Protein AF-A0A973CQ16-F1 (afdb_monomer_lite)

Sequence (126 aa):
MDLTTVIGIVAGSILIVVSMAGGGNLGAFVDIPSIMVTLGGTISAILITYPIEKIKGVMTVAKKMLNAGNLDVTPWYSVVQEIATIARRDGLLALEERIPGIEDEFLKRGLQMALDGTRWYAARSC

Foldseek 3Di:
DDPVVVCCVVVVVVVVVVVCVVVDDPVVVDDPVVCCCVVVVVVVVCVVPDDPVVVVVVVVVVVCVVVDDPDPCVVVVVVVVVLVVCCVPVNLVSSVVCLVVDPDPLVSVLSVCVSVVPPPVVSVVD

pLDDT: mean 78.25, std 9.72, range [45.03, 92.06]

Structure (mmCIF, N/CA/C/O backbone):
data_AF-A0A973CQ16-F1
#
_entry.id   AF-A0A973CQ16-F1
#
loop_
_atom_site.group_PDB
_atom_site.id
_atom_site.type_symbol
_atom_site.label_atom_id
_atom_site.label_alt_id
_atom_site.label_comp_id
_atom_site.label_asym_id
_atom_site.label_entity_id
_atom_site.label_seq_id
_atom_site.pdbx_PDB_ins_code
_atom_site.Cartn_x
_atom_site.Cartn_y
_atom_site.Cartn_z
_atom_site.occupancy
_atom_site.B_iso_or_equiv
_atom_site.auth_seq_id
_atom_site.auth_comp_id
_atom_site.auth_asym_id
_atom_site.auth_atom_id
_atom_site.pdbx_PDB_model_num
ATOM 1 N N . MET A 1 1 ? 7.141 5.277 1.405 1.00 61.47 1 MET A N 1
ATOM 2 C CA . MET A 1 1 ? 8.038 4.312 0.749 1.00 61.47 1 MET A CA 1
ATOM 3 C C . MET A 1 1 ? 8.981 3.782 1.794 1.00 61.47 1 MET A C 1
ATOM 5 O O . MET A 1 1 ? 9.793 4.544 2.312 1.00 61.47 1 MET A O 1
ATOM 9 N N . ASP A 1 2 ? 8.859 2.503 2.111 1.00 72.62 2 ASP A N 1
ATOM 10 C CA . ASP A 1 2 ? 9.809 1.852 2.999 1.00 72.62 2 ASP A CA 1
ATOM 11 C C . ASP A 1 2 ? 11.201 1.823 2.361 1.00 72.62 2 ASP A C 1
ATOM 13 O O . ASP A 1 2 ? 11.361 1.529 1.171 1.00 72.62 2 ASP A O 1
ATOM 17 N N . LEU A 1 3 ? 12.219 2.135 3.165 1.00 78.12 3 LEU A N 1
ATOM 18 C CA . LEU A 1 3 ? 13.620 2.154 2.740 1.00 78.12 3 LEU A CA 1
ATOM 19 C C . LEU A 1 3 ? 14.040 0.800 2.142 1.00 78.12 3 LEU A C 1
ATOM 21 O O . LEU A 1 3 ? 14.786 0.744 1.169 1.00 78.12 3 LEU A O 1
ATOM 25 N N . THR A 1 4 ? 13.498 -0.290 2.683 1.00 81.88 4 THR A N 1
ATOM 26 C CA . THR A 1 4 ? 13.699 -1.665 2.213 1.00 81.88 4 THR A CA 1
ATOM 27 C C . THR A 1 4 ? 13.177 -1.880 0.794 1.00 81.88 4 THR A C 1
ATOM 29 O O . THR A 1 4 ? 13.876 -2.468 -0.029 1.00 81.88 4 THR A O 1
ATOM 32 N N . THR A 1 5 ? 11.990 -1.360 0.477 1.00 82.31 5 THR A N 1
ATOM 33 C 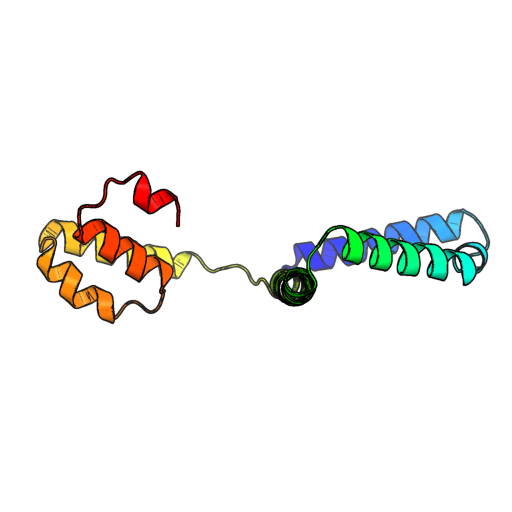CA . THR A 1 5 ? 11.381 -1.449 -0.858 1.00 82.31 5 THR A CA 1
ATOM 34 C C . THR A 1 5 ? 12.223 -0.705 -1.892 1.00 82.31 5 THR A C 1
ATOM 36 O O . THR A 1 5 ? 12.461 -1.219 -2.983 1.00 82.31 5 THR A O 1
ATOM 39 N N . VAL A 1 6 ? 12.741 0.475 -1.537 1.00 83.75 6 VAL A N 1
ATOM 40 C CA . VAL A 1 6 ? 13.627 1.256 -2.417 1.00 83.75 6 VAL A CA 1
ATOM 41 C C . VAL A 1 6 ? 14.952 0.526 -2.648 1.00 83.75 6 VAL A C 1
ATOM 43 O O . VAL A 1 6 ? 15.368 0.367 -3.795 1.00 83.75 6 VAL A O 1
ATOM 46 N N . ILE A 1 7 ? 15.588 0.025 -1.585 1.00 87.44 7 ILE A N 1
ATOM 47 C CA . ILE A 1 7 ? 16.847 -0.729 -1.685 1.00 87.44 7 ILE A CA 1
ATOM 48 C C . ILE A 1 7 ? 16.661 -1.991 -2.532 1.00 87.44 7 ILE A C 1
ATOM 50 O O . ILE A 1 7 ? 17.499 -2.274 -3.383 1.00 87.44 7 ILE A O 1
ATOM 54 N N . GLY A 1 8 ? 15.561 -2.725 -2.346 1.00 86.38 8 GLY A N 1
ATOM 55 C CA . GLY A 1 8 ? 15.267 -3.938 -3.108 1.00 86.38 8 GLY A CA 1
ATOM 56 C C . GLY A 1 8 ? 15.116 -3.676 -4.607 1.00 86.38 8 GLY A C 1
ATOM 57 O O . GLY A 1 8 ? 15.716 -4.385 -5.415 1.00 86.38 8 GLY A O 1
ATOM 58 N N . ILE A 1 9 ? 14.376 -2.627 -4.985 1.00 87.56 9 ILE A N 1
ATOM 59 C CA . ILE A 1 9 ? 14.203 -2.237 -6.394 1.00 87.56 9 ILE A CA 1
ATOM 60 C C . ILE A 1 9 ? 15.551 -1.845 -7.010 1.00 87.56 9 ILE A C 1
ATOM 62 O O . ILE A 1 9 ? 15.899 -2.320 -8.092 1.00 87.56 9 ILE A O 1
ATOM 66 N N . VAL A 1 10 ? 16.336 -1.020 -6.312 1.00 90.19 10 VAL A N 1
ATOM 67 C CA . VAL A 1 10 ? 17.639 -0.557 -6.808 1.00 90.19 10 VAL A CA 1
ATOM 68 C C . VAL A 1 10 ? 18.623 -1.722 -6.927 1.00 90.19 10 VAL A C 1
ATOM 70 O O . VAL A 1 10 ? 19.178 -1.935 -8.002 1.00 90.19 10 VAL A O 1
ATOM 73 N N . ALA A 1 11 ? 18.788 -2.537 -5.884 1.00 91.12 11 ALA A N 1
ATOM 74 C CA . ALA A 1 11 ? 19.699 -3.679 -5.899 1.00 91.12 11 ALA A CA 1
ATOM 75 C C . ALA A 1 11 ? 19.319 -4.719 -6.967 1.00 91.12 11 ALA A C 1
ATOM 77 O O . ALA A 1 11 ? 20.186 -5.185 -7.706 1.00 91.12 11 ALA A O 1
ATOM 78 N N . GLY A 1 12 ? 18.027 -5.041 -7.096 1.00 89.44 12 GLY A N 1
ATOM 79 C CA . GLY A 1 12 ? 17.536 -5.961 -8.122 1.00 89.44 12 GLY A CA 1
ATOM 80 C C . GLY A 1 12 ? 17.790 -5.444 -9.537 1.00 89.44 12 GLY A C 1
ATOM 81 O O . GLY A 1 12 ? 18.290 -6.184 -10.383 1.00 89.44 12 GLY A O 1
ATOM 82 N N . SER A 1 13 ? 17.526 -4.158 -9.785 1.00 87.69 13 SER A N 1
ATOM 83 C CA . SER A 1 13 ? 17.785 -3.547 -11.094 1.00 87.69 13 SER A CA 1
ATOM 84 C C . SER A 1 13 ? 19.274 -3.548 -11.461 1.00 87.69 13 SER A C 1
ATOM 86 O O . SER A 1 13 ? 19.622 -3.885 -12.591 1.00 87.69 13 SER A O 1
ATOM 88 N N . ILE A 1 14 ? 20.166 -3.267 -10.503 1.00 89.75 14 ILE A N 1
ATOM 89 C CA . ILE A 1 14 ? 21.618 -3.282 -10.722 1.00 89.75 14 ILE A CA 1
ATOM 90 C C . ILE A 1 14 ? 22.097 -4.695 -11.060 1.00 89.75 14 ILE A C 1
ATOM 92 O O . ILE A 1 14 ? 22.854 -4.861 -12.012 1.00 89.75 14 ILE A O 1
ATOM 96 N N . LEU A 1 15 ? 21.639 -5.719 -10.332 1.00 88.62 15 LEU A N 1
ATOM 97 C CA . LEU A 1 15 ? 22.013 -7.111 -10.607 1.00 88.62 15 LEU A CA 1
ATOM 98 C C . LEU A 1 15 ? 21.597 -7.549 -12.016 1.00 88.62 15 LEU A C 1
ATOM 100 O O . LEU A 1 15 ? 22.389 -8.174 -12.720 1.00 88.62 15 LEU A O 1
ATOM 1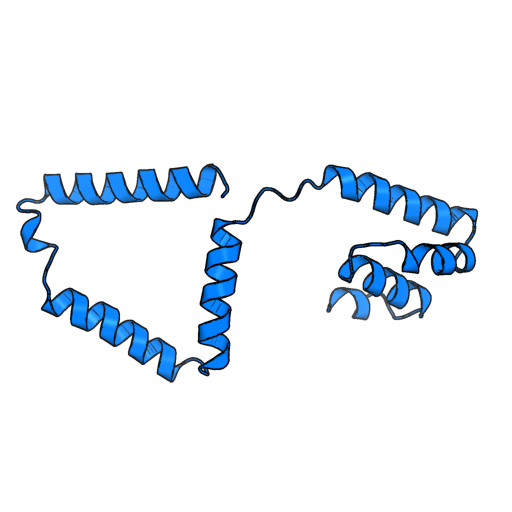04 N N . ILE A 1 16 ? 20.390 -7.171 -12.451 1.00 86.50 16 ILE A N 1
ATOM 105 C CA . ILE A 1 16 ? 19.904 -7.451 -13.808 1.00 86.50 16 ILE A CA 1
ATOM 106 C C . ILE A 1 16 ? 20.803 -6.767 -14.844 1.00 86.50 16 ILE A C 1
ATOM 108 O O . ILE A 1 16 ? 21.290 -7.427 -15.761 1.00 86.50 16 ILE A O 1
ATOM 112 N N . VAL A 1 17 ? 21.095 -5.475 -14.679 1.00 83.56 17 VAL A N 1
ATOM 113 C CA . VAL A 1 17 ? 21.931 -4.722 -15.630 1.00 83.56 17 VAL A CA 1
ATOM 114 C C . VAL A 1 17 ? 23.362 -5.267 -15.689 1.00 83.56 17 VAL A C 1
ATOM 116 O O . VAL A 1 17 ? 23.910 -5.436 -16.777 1.00 83.56 17 VAL A O 1
ATOM 119 N N . VAL A 1 18 ? 23.959 -5.606 -14.543 1.00 85.75 18 VAL A N 1
ATOM 120 C CA . VAL A 1 18 ? 25.299 -6.212 -14.472 1.00 85.75 18 VAL A CA 1
ATOM 121 C C . VAL A 1 18 ? 25.316 -7.584 -15.151 1.00 85.75 18 VAL A C 1
ATOM 123 O O . VAL A 1 18 ? 26.248 -7.885 -15.895 1.00 85.75 18 VAL A O 1
ATOM 126 N N . SER A 1 19 ? 24.270 -8.395 -14.963 1.00 82.62 19 SER A N 1
ATOM 127 C CA . SER A 1 19 ? 24.154 -9.699 -15.628 1.00 82.62 19 SER A CA 1
ATOM 128 C C . SER A 1 19 ? 24.030 -9.578 -17.152 1.00 82.62 19 SER A C 1
ATOM 130 O O . SER A 1 19 ? 24.659 -10.343 -17.880 1.00 82.62 19 SER A O 1
ATOM 132 N N . MET A 1 20 ? 23.300 -8.571 -17.647 1.00 80.06 20 MET A N 1
ATOM 133 C CA . MET A 1 20 ? 23.185 -8.283 -19.081 1.00 80.06 20 MET A CA 1
ATOM 134 C C . MET A 1 20 ? 24.515 -7.805 -19.671 1.00 80.06 20 MET A C 1
ATOM 136 O O . MET A 1 20 ? 24.900 -8.253 -20.749 1.00 80.06 20 MET A O 1
ATOM 140 N N . ALA A 1 21 ? 25.245 -6.948 -18.951 1.00 74.50 21 ALA A N 1
ATOM 141 C CA . ALA A 1 21 ? 26.549 -6.449 -19.384 1.00 74.50 21 ALA A CA 1
ATOM 142 C C . ALA A 1 21 ? 27.613 -7.559 -19.482 1.00 74.50 21 ALA A C 1
ATOM 144 O O . ALA A 1 21 ? 28.488 -7.494 -20.342 1.00 74.50 21 ALA A O 1
ATOM 145 N N . GLY A 1 22 ? 27.526 -8.596 -18.640 1.00 73.75 22 GLY A N 1
ATOM 146 C CA . GLY A 1 22 ? 28.406 -9.767 -18.717 1.00 73.75 22 GLY A CA 1
ATOM 147 C C . GLY A 1 22 ? 28.093 -10.726 -19.875 1.00 73.75 22 GLY A C 1
ATOM 148 O O . GLY A 1 22 ? 28.959 -11.507 -20.260 1.00 73.75 22 GLY A O 1
ATOM 149 N N . GLY A 1 23 ? 26.876 -10.678 -20.431 1.00 68.44 23 GLY A N 1
ATOM 150 C CA . GLY A 1 23 ? 26.380 -11.617 -21.446 1.00 68.44 23 GLY A CA 1
ATOM 151 C C . GLY A 1 23 ? 26.523 -11.170 -22.907 1.00 68.44 23 GLY A C 1
ATOM 152 O O . GLY A 1 23 ? 26.250 -11.969 -23.801 1.00 68.44 23 GLY A O 1
ATOM 153 N N . GLY A 1 24 ? 26.937 -9.926 -23.179 1.00 71.94 24 GLY A N 1
ATOM 154 C CA . GLY A 1 24 ? 27.119 -9.401 -24.540 1.00 71.94 24 GLY A CA 1
ATOM 155 C C . GLY A 1 24 ? 26.331 -8.115 -24.823 1.00 71.94 24 GLY A C 1
ATOM 156 O O . GLY A 1 24 ? 26.213 -7.243 -23.967 1.00 71.94 24 GLY A O 1
ATOM 157 N N . ASN A 1 25 ? 25.833 -7.951 -26.055 1.00 70.50 25 ASN A N 1
ATOM 158 C CA . ASN A 1 25 ? 25.207 -6.705 -26.513 1.00 70.50 25 ASN A CA 1
ATOM 159 C C . ASN A 1 25 ? 23.852 -6.453 -25.822 1.00 70.50 25 ASN A C 1
ATOM 161 O O . ASN A 1 25 ? 22.886 -7.174 -26.072 1.00 70.50 25 ASN A O 1
ATOM 165 N N . LEU A 1 26 ? 23.755 -5.383 -25.022 1.00 68.88 26 LEU A N 1
ATOM 166 C CA . LEU A 1 26 ? 22.513 -4.961 -24.357 1.00 68.88 26 LEU A CA 1
ATOM 167 C C . LEU A 1 26 ? 21.351 -4.725 -25.340 1.00 68.88 26 LEU A C 1
ATOM 169 O O . LEU A 1 26 ? 20.192 -4.897 -24.969 1.00 68.88 26 LEU A O 1
ATOM 173 N N . GLY A 1 27 ? 21.645 -4.395 -26.602 1.00 69.56 27 GLY A N 1
ATOM 174 C CA . GLY A 1 27 ? 20.634 -4.227 -27.648 1.00 69.56 27 GLY A CA 1
ATOM 175 C C . GLY A 1 27 ? 19.877 -5.509 -28.013 1.00 69.56 27 GLY A C 1
ATOM 176 O O . GLY A 1 27 ? 18.772 -5.421 -28.532 1.00 69.56 27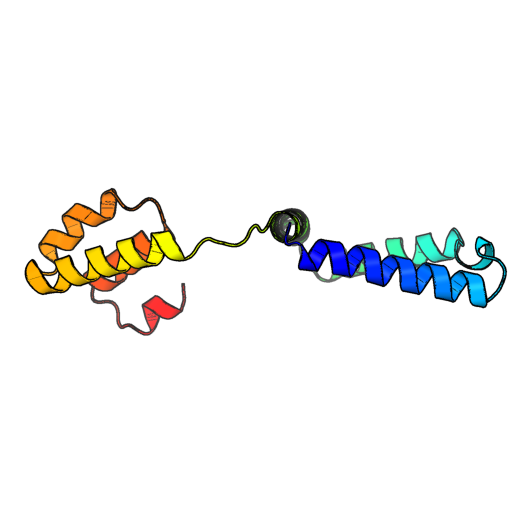 GLY A O 1
ATOM 177 N N . ALA A 1 28 ? 20.417 -6.695 -27.704 1.00 72.88 28 ALA A N 1
ATOM 178 C CA . ALA A 1 28 ? 19.728 -7.967 -27.941 1.00 72.88 28 ALA A CA 1
ATOM 179 C C . ALA A 1 28 ? 18.598 -8.241 -26.930 1.00 72.88 28 ALA A C 1
ATOM 181 O O . ALA A 1 28 ? 17.745 -9.088 -27.176 1.00 72.88 28 ALA A O 1
ATOM 182 N N . PHE A 1 29 ? 18.585 -7.532 -25.797 1.00 72.19 29 PHE A N 1
ATOM 183 C CA . PHE A 1 29 ? 17.586 -7.709 -24.739 1.00 72.19 29 PHE A CA 1
ATOM 184 C C . PHE A 1 29 ? 16.366 -6.791 -24.896 1.00 72.19 29 PHE A C 1
ATOM 186 O O . PHE A 1 29 ? 15.363 -6.992 -24.213 1.00 72.19 29 PHE A O 1
ATOM 193 N N . VAL A 1 30 ? 16.431 -5.790 -25.781 1.00 75.62 30 VAL A N 1
ATOM 194 C CA . VAL A 1 30 ? 15.341 -4.834 -26.020 1.00 75.62 30 VAL A CA 1
ATOM 195 C C . VAL A 1 30 ? 14.798 -5.041 -27.429 1.00 75.62 30 VAL A C 1
ATOM 197 O O . VAL A 1 30 ? 15.167 -4.349 -28.374 1.00 75.62 30 VAL A O 1
ATOM 200 N N . ASP A 1 31 ? 13.906 -6.022 -27.549 1.00 84.44 31 ASP A N 1
ATOM 201 C CA . ASP A 1 31 ? 13.223 -6.374 -28.790 1.00 84.44 31 ASP A CA 1
ATOM 202 C C . ASP A 1 31 ? 11.748 -5.938 -28.742 1.00 84.44 31 ASP A C 1
ATOM 204 O O . ASP A 1 31 ? 10.987 -6.306 -27.842 1.00 84.44 31 ASP A O 1
ATOM 208 N N . ILE A 1 32 ? 11.347 -5.123 -29.720 1.00 85.44 32 ILE A N 1
ATOM 209 C CA . ILE A 1 32 ? 9.996 -4.545 -29.822 1.00 85.44 32 ILE A CA 1
ATOM 210 C C . ILE A 1 32 ? 8.903 -5.636 -29.899 1.00 85.44 32 ILE A C 1
ATOM 212 O O . ILE A 1 32 ? 7.940 -5.546 -29.130 1.00 85.44 32 ILE A O 1
ATOM 216 N N . PRO A 1 33 ? 9.022 -6.677 -30.753 1.00 87.12 33 PRO A N 1
ATOM 217 C CA . PRO A 1 33 ? 8.099 -7.815 -30.762 1.00 87.12 33 PRO A CA 1
ATOM 218 C C . PRO A 1 33 ? 7.938 -8.489 -29.395 1.00 87.12 33 PRO A C 1
ATOM 220 O O . PRO A 1 33 ? 6.816 -8.738 -28.951 1.00 87.12 33 PRO A O 1
ATOM 223 N N . SER A 1 34 ? 9.045 -8.744 -28.700 1.00 86.38 34 SER A N 1
ATOM 224 C CA . SER A 1 34 ? 9.044 -9.404 -27.389 1.00 86.38 34 SER A CA 1
ATOM 225 C C . SER A 1 34 ? 8.307 -8.580 -26.326 1.00 86.38 34 SER A C 1
ATOM 227 O O . SER A 1 34 ? 7.529 -9.122 -25.533 1.00 86.38 34 SER A O 1
ATOM 229 N N . ILE A 1 35 ? 8.473 -7.255 -26.343 1.00 87.31 35 ILE A N 1
ATOM 230 C CA . ILE A 1 35 ? 7.736 -6.330 -25.466 1.00 87.31 35 ILE A CA 1
ATOM 231 C C . ILE A 1 35 ? 6.237 -6.347 -25.797 1.00 87.31 35 ILE A C 1
ATOM 233 O O . ILE A 1 35 ? 5.399 -6.370 -24.896 1.00 87.31 35 ILE A O 1
ATOM 237 N N . MET A 1 36 ? 5.879 -6.380 -27.083 1.00 89.62 36 MET A N 1
ATOM 238 C CA . MET A 1 36 ? 4.482 -6.403 -27.519 1.00 89.62 36 MET A CA 1
ATOM 239 C C . MET A 1 36 ? 3.763 -7.690 -27.095 1.00 89.62 36 MET A C 1
ATOM 241 O O . MET A 1 36 ? 2.623 -7.626 -26.637 1.00 89.62 36 MET A O 1
ATOM 245 N N . VAL A 1 37 ? 4.424 -8.847 -27.187 1.00 92.06 37 VAL A N 1
ATOM 246 C CA . VAL A 1 37 ? 3.848 -10.138 -26.768 1.00 92.06 37 VAL A CA 1
ATOM 247 C C . VAL A 1 37 ? 3.712 -10.223 -25.250 1.00 92.06 37 VAL A C 1
ATOM 249 O O . VAL A 1 37 ? 2.681 -10.667 -24.750 1.00 92.06 37 VAL A O 1
ATOM 252 N N . THR A 1 38 ? 4.717 -9.774 -24.498 1.00 91.56 38 THR A N 1
ATOM 253 C CA . THR A 1 38 ? 4.684 -9.827 -23.027 1.00 91.56 38 THR A CA 1
ATOM 254 C C . THR A 1 38 ? 3.673 -8.842 -22.442 1.00 91.56 38 THR A C 1
ATOM 256 O O . THR A 1 38 ? 2.832 -9.240 -21.634 1.00 91.56 38 THR A O 1
ATOM 259 N N . LEU A 1 39 ? 3.672 -7.579 -22.877 1.00 90.00 39 LEU A N 1
ATOM 260 C CA . LEU A 1 39 ? 2.697 -6.586 -22.411 1.00 90.00 39 LEU A CA 1
ATOM 261 C C . LEU A 1 39 ? 1.291 -6.868 -22.952 1.00 90.00 39 LEU A C 1
ATOM 263 O O . LEU A 1 39 ? 0.325 -6.859 -22.194 1.00 90.00 39 LEU A O 1
ATOM 267 N N . GLY A 1 40 ? 1.158 -7.172 -24.243 1.00 90.50 40 GLY A N 1
ATOM 268 C CA . GLY A 1 40 ? -0.137 -7.487 -24.849 1.00 90.50 40 GLY A CA 1
ATOM 269 C C . GLY A 1 40 ? -0.748 -8.774 -24.290 1.00 90.50 40 GLY A C 1
ATOM 270 O O . GLY A 1 40 ? -1.944 -8.817 -23.990 1.00 90.50 40 GLY A O 1
ATOM 271 N N . GLY A 1 41 ? 0.075 -9.804 -24.083 1.00 91.12 41 GLY A N 1
ATOM 272 C CA . GL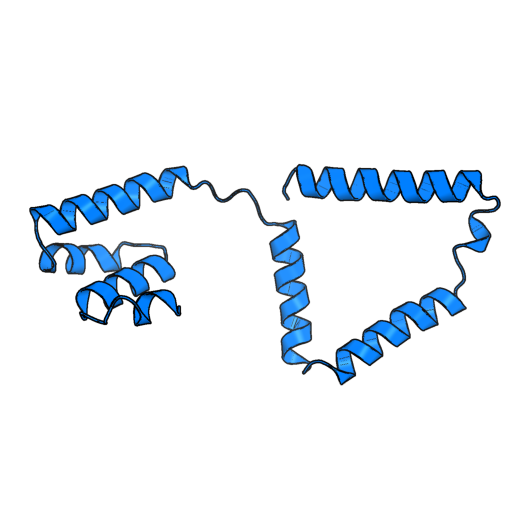Y A 1 41 ? -0.341 -11.081 -23.509 1.00 91.12 41 GLY A CA 1
ATOM 273 C C . GLY A 1 41 ? -0.761 -10.958 -22.047 1.00 91.12 41 GLY A C 1
ATOM 274 O O . GLY A 1 41 ? -1.823 -11.453 -21.675 1.00 91.12 41 GLY A O 1
ATOM 275 N N . THR A 1 42 ? 0.015 -10.244 -21.225 1.00 90.50 42 THR A N 1
ATOM 276 C CA . THR A 1 42 ? -0.334 -10.026 -19.809 1.00 90.50 42 THR A CA 1
ATOM 277 C C . THR A 1 42 ? -1.619 -9.218 -19.656 1.00 90.50 42 THR A C 1
ATOM 279 O O . THR A 1 42 ? -2.496 -9.630 -18.899 1.00 90.50 42 THR A O 1
ATOM 282 N N . ILE A 1 43 ? -1.797 -8.131 -20.415 1.00 88.50 43 ILE A N 1
ATOM 283 C CA . ILE A 1 43 ? -3.034 -7.330 -20.385 1.00 88.50 43 ILE A CA 1
ATOM 284 C C . ILE A 1 43 ? -4.244 -8.175 -20.804 1.00 88.50 43 ILE A C 1
ATOM 286 O O . ILE A 1 43 ? -5.281 -8.140 -20.138 1.00 88.50 43 ILE A O 1
ATOM 290 N N . SER A 1 44 ? -4.107 -8.978 -21.862 1.00 89.00 44 SER A N 1
ATOM 291 C CA . SER A 1 44 ? -5.182 -9.856 -22.340 1.00 89.00 44 SER A CA 1
ATOM 292 C C . SER A 1 44 ? -5.542 -10.935 -21.313 1.00 89.00 44 SER A C 1
ATOM 294 O O . SER A 1 44 ? -6.720 -11.159 -21.041 1.00 89.00 44 SER A O 1
ATOM 296 N N . ALA A 1 45 ? -4.546 -11.561 -20.680 1.00 89.81 45 ALA A N 1
ATOM 297 C CA . ALA A 1 45 ? -4.766 -12.561 -19.635 1.00 89.81 45 ALA A CA 1
ATOM 298 C C . ALA A 1 45 ? -5.471 -11.972 -18.400 1.00 89.81 45 ALA A C 1
ATOM 300 O O . ALA A 1 45 ? -6.372 -12.600 -17.836 1.00 89.81 45 ALA A O 1
ATOM 301 N N . ILE A 1 46 ? -5.107 -10.749 -18.000 1.00 88.75 46 ILE A N 1
ATOM 302 C CA . ILE A 1 46 ? -5.740 -10.044 -16.876 1.00 88.75 46 ILE A CA 1
ATOM 303 C C . ILE A 1 46 ? -7.209 -9.736 -17.187 1.00 88.75 46 ILE A C 1
ATOM 305 O O . ILE A 1 46 ? -8.061 -9.943 -16.325 1.00 88.75 46 ILE A O 1
ATOM 309 N N . LEU A 1 47 ? -7.515 -9.291 -18.411 1.00 86.62 47 LEU A N 1
ATOM 310 C CA . LEU A 1 47 ? -8.884 -8.993 -18.849 1.00 86.62 47 LEU A CA 1
ATOM 311 C C . LEU A 1 47 ? -9.787 -10.233 -18.892 1.00 86.62 47 LEU A C 1
ATOM 313 O O . LEU A 1 47 ? -10.975 -10.123 -18.607 1.00 86.62 47 LEU A O 1
ATOM 317 N N . ILE A 1 48 ? -9.236 -11.404 -19.226 1.00 89.56 48 ILE A N 1
ATOM 318 C CA . ILE A 1 48 ? -9.980 -12.675 -19.203 1.00 89.56 48 ILE A CA 1
ATOM 319 C C . ILE A 1 48 ? -10.257 -13.119 -17.761 1.00 89.56 48 ILE A C 1
ATOM 321 O O . ILE A 1 48 ? -11.324 -13.652 -17.466 1.00 89.56 48 ILE A O 1
ATOM 325 N N . THR A 1 49 ? -9.293 -12.914 -16.862 1.00 88.50 49 THR A N 1
ATOM 326 C CA . THR A 1 49 ? -9.337 -13.471 -15.502 1.00 88.50 49 THR A CA 1
ATOM 327 C C . THR A 1 49 ? -10.129 -12.599 -14.527 1.00 88.50 49 THR A C 1
ATOM 329 O O . THR A 1 49 ? -10.751 -13.124 -13.603 1.00 88.50 49 THR A O 1
ATOM 332 N N . TYR A 1 50 ? -10.116 -11.273 -14.701 1.00 84.94 50 TYR A N 1
ATOM 333 C CA . TYR A 1 50 ? -10.672 -10.337 -13.724 1.00 84.94 50 TYR A CA 1
ATOM 334 C C . TYR A 1 50 ? -11.672 -9.348 -14.335 1.00 84.94 50 TYR A C 1
ATOM 336 O O . TYR A 1 50 ? -11.405 -8.765 -15.387 1.00 84.94 50 TYR A O 1
ATOM 344 N N . PRO A 1 51 ? -12.787 -9.055 -13.637 1.00 82.88 51 PRO A N 1
ATOM 345 C CA . PRO A 1 51 ? -13.690 -7.987 -14.045 1.00 82.88 51 PRO A CA 1
ATOM 346 C C . PRO A 1 51 ? -12.984 -6.624 -13.969 1.00 82.88 51 PRO A C 1
ATOM 348 O O . PRO A 1 51 ? -12.195 -6.360 -13.056 1.00 82.88 51 PRO A O 1
ATOM 351 N N . ILE A 1 52 ? -13.312 -5.728 -14.905 1.00 78.81 52 ILE A N 1
ATOM 352 C CA . ILE A 1 52 ? -12.645 -4.424 -15.111 1.00 78.81 52 ILE A CA 1
ATOM 353 C C . ILE A 1 52 ? -12.612 -3.557 -13.838 1.00 78.81 52 ILE A C 1
ATOM 355 O O . ILE A 1 52 ? -11.667 -2.799 -13.611 1.00 78.81 52 ILE A O 1
ATOM 359 N N . GLU A 1 53 ? -13.609 -3.692 -12.966 1.00 79.38 53 GLU A N 1
ATOM 360 C CA . GLU A 1 53 ? -13.683 -2.981 -11.684 1.00 79.38 53 GLU A CA 1
ATOM 361 C C . GLU A 1 53 ? -12.527 -3.333 -10.737 1.00 79.38 53 GLU A C 1
ATOM 363 O O . GLU A 1 53 ? -11.974 -2.454 -10.071 1.00 79.38 53 GLU A O 1
ATOM 368 N N . LYS A 1 54 ? -12.093 -4.600 -10.716 1.00 77.94 54 LYS A N 1
ATOM 369 C CA . LYS A 1 54 ? -10.965 -5.050 -9.886 1.00 77.94 54 LYS A CA 1
ATOM 370 C C . LYS A 1 54 ? -9.631 -4.534 -10.422 1.00 77.94 54 LYS A C 1
ATOM 372 O O . LYS A 1 54 ? -8.768 -4.169 -9.627 1.00 77.94 54 LYS A O 1
ATOM 377 N N . ILE A 1 55 ? -9.489 -4.413 -11.743 1.00 80.12 55 ILE A N 1
ATOM 378 C CA . ILE A 1 55 ? -8.269 -3.910 -12.399 1.00 80.12 55 ILE A CA 1
ATOM 379 C C . ILE A 1 55 ? -7.975 -2.463 -11.970 1.00 80.12 55 ILE A C 1
ATOM 381 O O . ILE A 1 55 ? -6.837 -2.126 -11.647 1.00 80.12 55 ILE A O 1
ATOM 385 N N . LYS A 1 56 ? -9.005 -1.611 -11.872 1.00 76.12 56 LYS A N 1
ATOM 386 C CA . LYS A 1 56 ? -8.850 -0.231 -11.374 1.00 76.12 56 LYS A CA 1
ATOM 387 C C . LYS A 1 56 ? -8.408 -0.186 -9.907 1.00 76.12 56 LYS A C 1
ATOM 389 O O . LYS A 1 56 ? -7.594 0.660 -9.540 1.00 76.12 56 LYS A O 1
ATOM 394 N N . GLY A 1 57 ? -8.900 -1.114 -9.083 1.00 77.81 57 GLY A N 1
ATOM 395 C CA . GLY A 1 57 ? -8.512 -1.237 -7.675 1.00 77.81 57 GLY A CA 1
ATOM 396 C C . GLY A 1 57 ? -7.040 -1.611 -7.479 1.00 77.81 57 GLY A C 1
ATOM 397 O O . GLY A 1 57 ? -6.394 -1.080 -6.575 1.00 77.81 57 GLY A O 1
ATOM 398 N N . VAL A 1 58 ? -6.479 -2.449 -8.359 1.00 79.69 58 VAL A N 1
ATOM 399 C CA . VAL A 1 58 ? -5.061 -2.856 -8.306 1.00 79.69 58 VAL A CA 1
ATOM 400 C C . VAL A 1 58 ? -4.126 -1.654 -8.422 1.00 79.69 58 VAL A C 1
ATOM 402 O O . VAL A 1 58 ? -3.152 -1.578 -7.679 1.00 79.69 58 VAL A O 1
ATOM 405 N N . MET A 1 59 ? -4.436 -0.671 -9.274 1.00 75.62 59 MET A N 1
ATOM 406 C CA . MET A 1 59 ? -3.605 0.533 -9.401 1.00 75.62 59 MET A CA 1
ATOM 407 C C . MET A 1 59 ? -3.573 1.353 -8.102 1.00 75.62 59 MET A C 1
ATOM 409 O O . MET A 1 59 ? -2.533 1.893 -7.722 1.00 75.62 59 MET A O 1
ATOM 413 N N . THR A 1 60 ? -4.700 1.429 -7.392 1.00 77.56 60 THR A N 1
ATOM 414 C CA . THR A 1 60 ? -4.796 2.110 -6.093 1.00 77.56 60 THR A CA 1
ATOM 415 C C . THR A 1 60 ? -4.000 1.371 -5.022 1.00 77.56 60 THR A C 1
ATOM 417 O O . THR A 1 60 ? -3.258 1.999 -4.267 1.00 77.56 60 THR A O 1
ATOM 420 N N . VAL A 1 61 ? -4.102 0.040 -4.981 1.00 79.44 61 VAL A N 1
ATOM 421 C CA . VAL A 1 61 ? -3.351 -0.795 -4.031 1.00 79.44 61 VAL A CA 1
ATOM 422 C C . VAL A 1 61 ? -1.850 -0.730 -4.311 1.00 79.44 61 VAL A C 1
ATOM 424 O O . VAL A 1 61 ? -1.077 -0.542 -3.379 1.00 79.44 61 VAL A O 1
ATOM 427 N N . ALA A 1 62 ? -1.433 -0.787 -5.577 1.00 77.50 62 ALA A N 1
ATOM 428 C CA . ALA A 1 62 ? -0.031 -0.661 -5.970 1.00 77.50 62 ALA A CA 1
ATOM 429 C C . ALA A 1 62 ? 0.561 0.691 -5.538 1.00 77.50 62 ALA A C 1
ATOM 431 O O . ALA A 1 62 ? 1.636 0.742 -4.944 1.00 77.50 62 ALA A O 1
ATOM 432 N N . LYS A 1 63 ? -0.173 1.794 -5.744 1.00 73.62 63 LYS A N 1
ATOM 433 C CA . LYS A 1 63 ? 0.234 3.117 -5.241 1.00 73.62 63 LYS A CA 1
ATOM 434 C C . LYS A 1 63 ? 0.313 3.155 -3.716 1.00 73.62 63 LYS A C 1
ATOM 436 O O . LYS A 1 63 ? 1.247 3.739 -3.172 1.00 73.62 63 LYS A O 1
ATOM 441 N N . LYS A 1 64 ? -0.645 2.531 -3.023 1.00 74.94 64 LYS A N 1
ATOM 442 C CA . LYS A 1 64 ? -0.662 2.466 -1.557 1.00 74.94 64 LYS A CA 1
ATOM 443 C C . LYS A 1 64 ? 0.488 1.621 -1.009 1.00 74.94 64 LYS A C 1
ATOM 445 O O . LYS A 1 64 ? 1.029 1.983 0.020 1.00 74.94 64 LYS A O 1
ATOM 450 N N . MET A 1 65 ? 0.902 0.563 -1.704 1.00 72.00 65 MET A N 1
ATOM 451 C CA . MET A 1 65 ? 2.064 -0.254 -1.341 1.00 72.00 65 MET A CA 1
ATOM 452 C C . MET A 1 65 ? 3.371 0.532 -1.469 1.00 72.00 65 MET A C 1
ATOM 454 O O . MET A 1 65 ? 4.218 0.461 -0.588 1.00 72.00 65 MET A O 1
ATOM 458 N N . LEU A 1 66 ? 3.522 1.332 -2.528 1.00 70.06 66 LEU A N 1
ATOM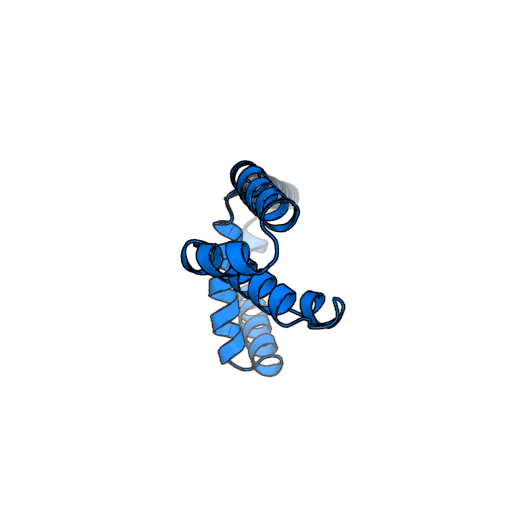 459 C CA . LEU A 1 66 ? 4.677 2.223 -2.653 1.00 70.06 66 LEU A CA 1
ATOM 460 C C . LEU A 1 66 ? 4.654 3.295 -1.552 1.00 70.06 66 LEU A C 1
ATOM 462 O O . LEU A 1 66 ? 5.662 3.547 -0.898 1.00 70.06 66 LEU A O 1
ATOM 466 N N . ASN A 1 67 ? 3.495 3.887 -1.279 1.00 66.81 67 ASN A N 1
ATOM 467 C CA . ASN A 1 67 ? 3.356 4.939 -0.273 1.00 66.81 67 ASN A CA 1
ATOM 468 C C . ASN A 1 67 ? 3.131 4.452 1.156 1.00 66.81 67 ASN A C 1
ATOM 470 O O . ASN A 1 67 ? 3.008 5.304 2.033 1.00 66.81 67 ASN A O 1
ATOM 474 N N . ALA A 1 68 ? 3.117 3.143 1.414 1.00 63.44 68 ALA A N 1
ATOM 475 C CA . ALA A 1 68 ? 3.082 2.622 2.768 1.00 63.44 68 ALA A CA 1
ATOM 476 C C . ALA A 1 68 ? 4.314 3.192 3.485 1.00 63.44 68 ALA A C 1
ATOM 478 O O . ALA A 1 68 ? 5.462 2.979 3.088 1.00 63.44 68 ALA A O 1
ATOM 479 N N . GLY A 1 69 ? 4.054 4.118 4.398 1.00 60.66 69 GLY A N 1
ATOM 480 C CA . GLY A 1 69 ? 4.997 4.499 5.427 1.00 60.66 69 GLY A CA 1
ATOM 481 C C . GLY A 1 69 ? 4.723 3.594 6.610 1.00 60.66 69 GLY A C 1
ATOM 482 O O . GLY A 1 69 ? 3.574 3.192 6.814 1.00 60.66 69 GLY A O 1
ATOM 483 N N . ASN A 1 70 ? 5.771 3.275 7.364 1.00 59.47 70 ASN A N 1
ATOM 484 C CA . ASN A 1 70 ? 5.649 2.605 8.651 1.00 59.47 70 ASN A CA 1
ATOM 485 C C . ASN A 1 70 ? 4.468 3.190 9.436 1.00 59.47 70 ASN A C 1
ATOM 487 O O . ASN A 1 70 ? 4.473 4.374 9.775 1.00 59.47 70 ASN A O 1
ATOM 491 N N . LEU A 1 71 ? 3.447 2.367 9.689 1.00 63.81 71 LEU A N 1
ATOM 492 C CA . LEU A 1 71 ? 2.405 2.718 10.641 1.00 63.81 71 LEU A CA 1
ATOM 493 C C . LEU A 1 71 ? 3.075 2.801 12.008 1.00 63.81 71 LEU A C 1
ATOM 495 O O . LEU A 1 71 ? 3.528 1.786 12.539 1.00 63.81 71 LEU A O 1
ATOM 499 N N . ASP A 1 72 ? 3.163 4.008 12.558 1.00 65.56 72 ASP A N 1
ATOM 500 C CA . ASP A 1 72 ? 3.596 4.177 13.934 1.00 65.56 72 ASP A CA 1
ATOM 501 C C . ASP A 1 72 ? 2.519 3.572 14.844 1.00 65.56 72 ASP A C 1
ATOM 503 O O . ASP A 1 72 ? 1.406 4.086 14.964 1.00 65.56 72 ASP A O 1
ATOM 507 N N . VAL A 1 73 ? 2.835 2.415 15.422 1.00 68.12 73 VAL A N 1
ATOM 508 C CA . VAL A 1 73 ? 1.970 1.668 16.346 1.00 68.12 73 VAL A CA 1
ATOM 509 C C . VAL A 1 73 ? 1.981 2.254 17.759 1.00 68.12 73 VAL A C 1
ATOM 511 O O . VAL A 1 73 ? 1.107 1.937 18.564 1.00 68.12 73 VAL A O 1
ATOM 514 N N . THR A 1 74 ? 2.936 3.133 18.064 1.00 72.38 74 THR A N 1
ATOM 515 C CA . THR A 1 74 ? 3.106 3.750 19.384 1.00 72.38 74 THR A CA 1
ATOM 516 C C . THR A 1 74 ? 1.875 4.539 19.852 1.00 72.38 74 THR A C 1
ATOM 518 O O . THR A 1 74 ? 1.425 4.294 20.974 1.00 72.38 74 THR A O 1
ATOM 521 N N . PRO A 1 75 ? 1.263 5.428 19.038 1.00 75.31 75 PRO A N 1
ATOM 522 C CA . PRO A 1 75 ? 0.045 6.136 19.441 1.00 75.31 75 PRO A CA 1
ATOM 523 C C . PRO A 1 75 ? -1.171 5.214 19.609 1.00 75.31 75 PRO A C 1
ATOM 525 O O . PRO A 1 75 ? -2.068 5.519 20.388 1.00 75.31 75 PRO A O 1
ATOM 528 N N . TRP A 1 76 ? -1.209 4.061 18.936 1.00 78.25 76 TRP A N 1
ATOM 529 C CA . TRP A 1 76 ? -2.320 3.115 19.078 1.00 78.25 76 TRP A CA 1
ATOM 530 C C . TRP A 1 76 ? -2.302 2.389 20.422 1.00 78.25 76 TRP A C 1
ATOM 532 O O . TRP A 1 76 ? -3.357 2.073 20.970 1.00 78.25 76 TRP A O 1
ATOM 542 N N . TYR A 1 77 ? -1.114 2.158 20.983 1.00 80.38 77 TYR A N 1
ATOM 543 C CA . TYR A 1 77 ? -0.973 1.490 22.273 1.00 80.38 77 TYR A CA 1
ATOM 544 C C . TYR A 1 77 ? -1.637 2.279 23.411 1.00 80.38 77 TYR A C 1
ATOM 546 O O . TYR A 1 77 ? -2.397 1.707 24.195 1.00 80.38 77 TYR A O 1
ATOM 554 N N . SER A 1 78 ? -1.401 3.592 23.484 1.00 82.62 78 SER A N 1
ATOM 555 C CA . SER A 1 78 ? -1.987 4.444 24.526 1.00 82.62 78 SER A CA 1
ATOM 556 C C . SER A 1 78 ? -3.508 4.524 24.411 1.00 82.62 78 SER A C 1
ATOM 558 O O . SER A 1 78 ? -4.197 4.406 25.423 1.00 82.62 78 SER A O 1
ATOM 560 N N . VAL A 1 79 ? -4.032 4.644 23.187 1.00 83.06 79 VAL A N 1
ATOM 561 C CA . VAL A 1 79 ? -5.477 4.676 22.914 1.00 83.06 79 VAL A CA 1
ATOM 562 C C . VAL A 1 79 ? -6.148 3.384 23.383 1.00 83.06 79 VAL A C 1
ATOM 564 O O . VAL A 1 79 ? -7.132 3.423 24.120 1.00 83.06 79 VAL A O 1
ATOM 567 N N . VAL A 1 80 ? -5.593 2.221 23.028 1.00 84.19 80 VAL A N 1
ATOM 568 C CA . VAL A 1 80 ? -6.151 0.924 23.446 1.00 84.19 80 VAL A CA 1
ATOM 569 C C . VAL A 1 80 ? -6.063 0.742 24.964 1.00 84.19 80 VAL A C 1
ATOM 571 O O . VAL A 1 80 ? -7.007 0.242 25.578 1.00 84.19 80 VAL A O 1
ATOM 574 N N . GLN A 1 81 ? -4.966 1.172 25.592 1.00 85.50 81 GLN A N 1
ATOM 575 C CA . GLN A 1 81 ? -4.805 1.096 27.045 1.00 85.50 81 GLN A CA 1
ATOM 576 C C . GLN A 1 81 ? -5.820 1.978 27.789 1.00 85.50 81 GLN A C 1
ATOM 578 O O . GLN A 1 81 ? -6.370 1.558 28.814 1.00 85.50 81 GLN A O 1
ATOM 583 N N . GLU A 1 82 ? -6.089 3.183 27.289 1.00 85.50 82 GLU A N 1
ATOM 584 C CA . GLU A 1 82 ? -7.081 4.090 27.866 1.00 85.50 82 GLU A CA 1
ATOM 585 C C . GLU A 1 82 ? -8.488 3.482 27.788 1.00 85.50 82 GLU A C 1
ATOM 587 O O . GLU A 1 82 ? -9.174 3.369 28.807 1.00 85.50 82 GLU A O 1
ATOM 592 N N . ILE A 1 83 ? -8.872 2.988 26.609 1.00 85.06 83 ILE A N 1
ATOM 593 C CA . ILE A 1 83 ? -10.159 2.322 26.362 1.00 85.06 83 ILE A CA 1
ATOM 594 C C . ILE A 1 83 ? -10.325 1.098 27.278 1.00 85.06 83 ILE A C 1
ATOM 596 O O . ILE A 1 83 ? -11.373 0.926 27.900 1.00 85.06 83 ILE A O 1
ATOM 600 N N . ALA A 1 84 ? -9.281 0.277 27.436 1.00 85.00 84 ALA A N 1
ATOM 601 C CA . ALA A 1 84 ? -9.303 -0.881 28.332 1.00 85.00 84 ALA A CA 1
ATOM 602 C C . ALA A 1 84 ? -9.442 -0.490 29.815 1.00 85.00 84 ALA A C 1
ATOM 604 O O . ALA A 1 84 ? -10.093 -1.193 30.592 1.00 85.00 84 ALA A O 1
ATOM 605 N N . THR A 1 85 ? -8.842 0.633 30.219 1.00 86.06 85 THR A N 1
ATOM 606 C CA . THR A 1 85 ? -8.927 1.133 31.597 1.00 86.06 85 THR A CA 1
ATOM 607 C C . THR A 1 85 ? -10.336 1.629 31.916 1.00 86.06 85 THR A C 1
ATOM 609 O O . THR A 1 85 ? -10.871 1.280 32.968 1.00 86.06 85 THR A O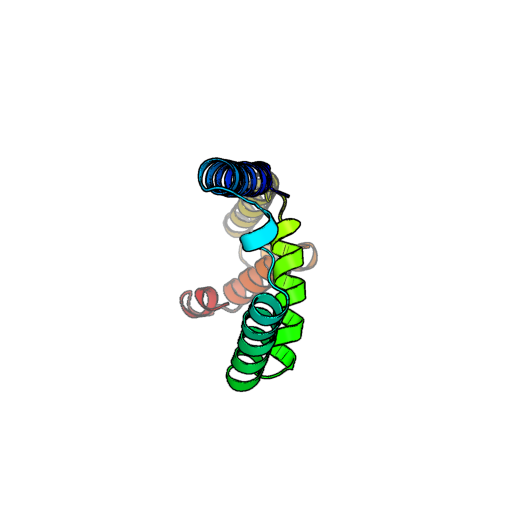 1
ATOM 612 N N . ILE A 1 86 ? -10.955 2.376 30.998 1.00 85.12 86 ILE A N 1
ATOM 613 C CA . ILE A 1 86 ? -12.335 2.873 31.125 1.00 85.12 86 ILE A CA 1
ATOM 614 C C . ILE A 1 86 ? -13.313 1.701 31.173 1.00 85.12 86 ILE A C 1
ATOM 616 O O . ILE A 1 86 ? -14.105 1.600 32.107 1.00 85.12 86 ILE A O 1
ATOM 620 N N . ALA A 1 87 ? -13.186 0.745 30.247 1.00 84.75 87 ALA A N 1
ATOM 621 C CA . ALA A 1 87 ? -14.040 -0.442 30.215 1.00 84.75 87 ALA A CA 1
ATOM 622 C C . ALA A 1 87 ? -13.998 -1.239 31.534 1.00 84.75 87 ALA A C 1
ATOM 624 O O . ALA A 1 87 ? -15.005 -1.815 31.945 1.00 84.75 87 ALA A O 1
ATOM 625 N N . ARG A 1 88 ? -12.845 -1.261 32.220 1.00 84.88 88 ARG A N 1
ATOM 626 C CA . ARG A 1 88 ? -12.672 -1.970 33.496 1.00 84.88 88 ARG A CA 1
ATOM 627 C C . ARG A 1 88 ? -13.166 -1.184 34.715 1.00 84.88 88 ARG A C 1
ATOM 629 O O . ARG A 1 88 ? -13.587 -1.814 35.682 1.00 84.88 88 ARG A O 1
ATOM 636 N N . ARG A 1 89 ? -13.049 0.148 34.716 1.00 85.00 89 ARG A N 1
ATOM 637 C CA . ARG A 1 89 ? -13.401 0.994 35.874 1.00 85.00 89 ARG A CA 1
ATOM 638 C C . ARG A 1 89 ? -14.846 1.471 35.839 1.00 85.00 89 ARG A C 1
ATOM 640 O O . ARG A 1 89 ? -15.523 1.381 36.857 1.00 85.00 89 ARG A O 1
ATOM 647 N N . ASP A 1 90 ? -15.289 1.936 34.679 1.00 81.94 90 ASP A N 1
ATOM 648 C CA . ASP A 1 90 ? -16.542 2.674 34.509 1.00 81.94 90 ASP A CA 1
ATOM 649 C C . ASP A 1 90 ? -17.616 1.835 33.782 1.00 81.94 90 ASP A C 1
ATOM 651 O O . ASP A 1 90 ? -18.793 2.193 33.755 1.00 81.94 90 ASP A O 1
ATOM 655 N N . GLY A 1 91 ? -17.232 0.667 33.250 1.00 78.31 91 GLY A N 1
ATOM 656 C CA . GLY A 1 91 ? -18.134 -0.292 32.608 1.00 78.31 91 GLY A CA 1
ATOM 657 C C . GLY A 1 91 ? -18.491 0.066 31.159 1.00 78.31 91 GLY A C 1
ATOM 658 O O . GLY A 1 91 ? -17.908 0.966 30.558 1.00 78.31 91 GLY A O 1
ATOM 659 N N . LEU A 1 92 ? -19.443 -0.671 30.568 1.00 74.69 92 LEU A N 1
ATOM 660 C CA . LEU A 1 92 ? -19.810 -0.521 29.147 1.00 74.69 92 LEU A CA 1
ATOM 661 C C . LEU A 1 92 ? -20.404 0.859 28.812 1.00 74.69 92 LEU A C 1
ATOM 663 O O . LEU A 1 92 ? -20.159 1.373 27.726 1.00 74.69 92 LEU A O 1
ATOM 667 N N . LEU A 1 93 ? -21.148 1.465 29.740 1.00 75.44 93 LEU A N 1
ATOM 668 C CA . LEU A 1 93 ? -21.901 2.700 29.493 1.00 75.44 93 LEU A CA 1
ATOM 669 C C . LEU A 1 93 ? -20.981 3.914 29.273 1.00 75.44 93 LEU A C 1
ATOM 671 O O . LEU A 1 93 ? -21.195 4.708 28.365 1.00 75.44 93 LEU A O 1
ATOM 675 N N . ALA A 1 94 ? -19.898 4.011 30.049 1.00 77.25 94 ALA A N 1
ATOM 676 C CA . ALA A 1 94 ? -18.883 5.053 29.881 1.00 77.25 94 ALA A CA 1
ATOM 677 C C . ALA A 1 94 ? -18.059 4.881 28.592 1.00 77.25 94 ALA A C 1
ATOM 679 O O . ALA A 1 94 ? -17.481 5.836 28.073 1.00 77.25 94 ALA A O 1
ATOM 680 N N . LEU A 1 95 ? -17.996 3.655 28.064 1.00 77.31 95 LEU A N 1
ATOM 681 C CA . LEU A 1 95 ? -17.326 3.369 26.800 1.00 77.31 95 LEU A CA 1
ATOM 682 C C . LEU A 1 95 ? -18.148 3.883 25.613 1.00 77.31 95 LEU A C 1
ATOM 684 O O . LEU A 1 95 ? -17.580 4.412 24.660 1.00 77.31 95 LEU A O 1
ATOM 688 N N . GLU A 1 96 ? -19.474 3.778 25.696 1.00 76.12 96 GLU A N 1
ATOM 689 C CA . GLU A 1 96 ? -20.419 4.214 24.665 1.00 76.12 96 GLU A CA 1
ATOM 690 C C . GLU A 1 96 ? -20.346 5.729 24.407 1.00 76.12 96 GLU A C 1
ATOM 692 O O . GLU A 1 96 ? -20.359 6.166 23.256 1.00 76.12 96 GLU A O 1
ATOM 697 N N . GLU A 1 97 ? -20.126 6.528 25.456 1.00 79.50 97 GLU A N 1
ATOM 698 C CA . GLU A 1 97 ? -19.910 7.980 25.349 1.00 79.50 97 GLU A CA 1
ATOM 699 C C . GLU A 1 97 ? -18.577 8.352 24.674 1.00 79.50 97 GLU A C 1
ATOM 701 O O . GLU A 1 97 ? -18.444 9.438 24.106 1.00 79.50 97 GLU A O 1
ATOM 706 N N . ARG A 1 98 ? -17.579 7.456 24.703 1.00 77.06 98 ARG A N 1
ATOM 707 C CA . ARG A 1 98 ? -16.225 7.705 24.173 1.00 77.06 98 ARG A CA 1
ATOM 708 C C . ARG A 1 98 ? -16.057 7.260 22.711 1.00 77.06 98 ARG A C 1
ATOM 710 O O . ARG A 1 98 ? -15.199 7.794 22.010 1.00 77.06 98 ARG A O 1
ATOM 717 N N . ILE A 1 99 ? -16.892 6.334 22.227 1.00 76.06 99 ILE A N 1
ATOM 718 C CA . ILE A 1 99 ? -16.898 5.810 20.842 1.00 76.06 99 ILE A CA 1
ATOM 719 C C . ILE A 1 99 ? -16.997 6.891 19.745 1.00 76.06 99 ILE A C 1
ATOM 721 O O . ILE A 1 99 ? -16.331 6.743 18.717 1.00 76.06 99 ILE A O 1
ATOM 725 N N . PRO A 1 100 ? -17.784 7.977 19.888 1.00 74.81 100 PRO A N 1
ATOM 726 C CA . PRO A 1 100 ? -17.881 9.015 18.862 1.00 74.81 100 PRO A CA 1
ATOM 727 C C . PRO A 1 100 ? -16.573 9.781 18.631 1.00 74.81 100 PRO A C 1
ATOM 729 O O . PRO A 1 100 ? -16.397 10.334 17.549 1.00 74.81 100 PRO A O 1
ATOM 732 N N . GLY A 1 101 ? -15.679 9.816 19.628 1.00 74.69 101 GLY A N 1
ATOM 733 C CA . GLY A 1 101 ? -14.410 10.549 19.583 1.00 74.69 101 GLY A CA 1
ATOM 734 C C . GLY A 1 101 ? -13.231 9.763 19.004 1.00 74.69 101 GLY A C 1
ATOM 735 O O . GLY A 1 101 ? -12.127 10.296 18.949 1.00 74.69 101 GLY A O 1
ATOM 736 N N . ILE A 1 102 ? -13.435 8.507 18.596 1.00 79.81 102 ILE A N 1
ATOM 737 C CA . ILE A 1 102 ? -12.392 7.673 17.989 1.00 79.81 102 ILE A CA 1
ATOM 738 C C . ILE A 1 102 ? -12.354 7.947 16.482 1.00 79.81 102 ILE A C 1
ATOM 740 O O . ILE A 1 102 ? -13.348 7.739 15.787 1.00 79.81 102 ILE A O 1
ATOM 744 N N . GLU A 1 103 ? -11.200 8.396 15.982 1.00 74.38 103 GLU A N 1
ATOM 745 C CA . GLU A 1 103 ? -10.999 8.727 14.562 1.00 74.38 103 GLU A CA 1
ATOM 746 C C . GLU A 1 103 ? -10.981 7.487 13.654 1.00 74.38 103 GLU A C 1
ATOM 748 O O . GLU A 1 103 ? -11.366 7.563 12.488 1.00 74.38 103 GLU A O 1
ATOM 753 N N . ASP A 1 104 ? -10.556 6.335 14.181 1.00 80.50 104 ASP A N 1
ATOM 754 C CA . ASP A 1 104 ? -10.435 5.100 13.410 1.00 80.50 104 ASP A CA 1
ATOM 755 C C . ASP A 1 104 ? -11.757 4.335 13.314 1.00 80.50 104 ASP A C 1
ATOM 757 O O . ASP A 1 104 ? -12.313 3.845 14.303 1.00 80.50 104 ASP A O 1
ATOM 761 N N . GLU A 1 105 ? -12.246 4.201 12.084 1.00 80.56 105 GLU A N 1
ATOM 762 C CA . GLU A 1 105 ? -13.531 3.574 11.792 1.00 80.56 105 GLU A CA 1
ATOM 763 C C . GLU A 1 105 ? -13.529 2.059 12.060 1.00 80.56 105 GLU A C 1
ATOM 765 O O . GLU A 1 105 ? -14.565 1.497 12.426 1.00 80.56 105 GLU A O 1
ATOM 770 N N . PHE A 1 106 ? -12.370 1.395 11.961 1.00 81.81 106 PHE A N 1
ATOM 771 C CA . PHE A 1 106 ? -12.233 -0.023 12.294 1.00 81.81 106 PHE A CA 1
ATOM 772 C C . PHE A 1 106 ? -12.330 -0.239 13.809 1.00 81.81 106 PHE A C 1
ATOM 774 O O . PHE A 1 106 ? -13.118 -1.074 14.262 1.00 81.81 106 PHE A O 1
ATOM 781 N N . LEU A 1 107 ? -11.611 0.559 14.604 1.00 81.06 107 LEU A N 1
ATOM 782 C CA . LEU A 1 107 ? -11.655 0.483 16.065 1.00 81.06 107 LEU A CA 1
ATOM 783 C C . LEU A 1 107 ? -13.046 0.832 16.608 1.00 81.06 107 LEU A C 1
ATOM 785 O O . LEU A 1 107 ? -13.571 0.121 17.466 1.00 81.06 107 LEU A O 1
ATOM 789 N N . LYS A 1 108 ? -13.674 1.881 16.064 1.00 84.06 108 LYS A N 1
ATOM 790 C CA . LYS A 1 108 ? -15.041 2.291 16.411 1.00 84.06 108 LYS A CA 1
ATOM 791 C C . LYS A 1 108 ? -16.043 1.157 16.194 1.00 84.06 108 LYS A C 1
ATOM 793 O O . LYS A 1 108 ? -16.828 0.840 17.087 1.00 84.06 108 LYS A O 1
ATOM 798 N N . ARG A 1 109 ? -15.984 0.513 15.027 1.00 81.31 109 ARG A N 1
ATOM 799 C CA . ARG A 1 109 ? -16.864 -0.606 14.677 1.00 81.31 109 ARG A CA 1
ATOM 800 C C . ARG A 1 109 ? -16.584 -1.842 15.534 1.00 81.31 109 ARG A C 1
ATOM 802 O O . ARG A 1 109 ? -17.522 -2.505 15.962 1.00 81.31 109 ARG A O 1
ATOM 809 N N . GLY A 1 110 ? -15.315 -2.116 15.842 1.00 80.19 110 GLY A N 1
ATOM 810 C CA . GLY A 1 110 ? -14.904 -3.171 16.773 1.00 80.19 110 GLY A CA 1
ATOM 811 C C . GLY A 1 110 ? -15.487 -2.992 18.177 1.00 80.19 110 GLY A C 1
ATOM 812 O O . GLY A 1 110 ? -16.022 -3.941 18.749 1.00 80.19 110 GLY A O 1
ATOM 813 N N . LEU A 1 111 ? -15.439 -1.767 18.707 1.00 81.44 111 LEU A N 1
ATOM 814 C CA . LEU A 1 111 ? -16.011 -1.416 20.010 1.00 81.44 111 LEU A CA 1
ATOM 815 C C . LEU A 1 111 ? -17.536 -1.515 20.027 1.00 81.44 111 LEU A C 1
ATOM 817 O O . LEU A 1 111 ? -18.084 -2.098 20.957 1.00 81.44 111 LEU A O 1
ATOM 821 N N . GLN A 1 112 ? -18.215 -1.023 18.990 1.00 80.62 112 GLN A N 1
ATOM 822 C CA . GLN A 1 112 ? -19.672 -1.154 18.861 1.00 80.62 112 GLN A CA 1
ATOM 823 C C . GLN A 1 112 ? -20.109 -2.625 18.851 1.00 80.62 112 GLN A C 1
ATOM 825 O O . GLN A 1 112 ? -20.980 -3.011 19.620 1.00 80.62 112 GLN A O 1
ATOM 830 N N . MET A 1 113 ? -19.429 -3.480 18.080 1.00 77.81 113 MET A N 1
ATOM 831 C CA . MET A 1 113 ? -19.711 -4.921 18.070 1.00 77.81 113 MET A CA 1
ATOM 832 C C . MET A 1 113 ? -19.488 -5.585 19.438 1.00 77.81 113 MET A C 1
ATOM 834 O O . MET A 1 113 ? -20.215 -6.518 19.796 1.00 77.81 113 MET A O 1
ATOM 838 N N . ALA A 1 114 ? -18.481 -5.130 20.191 1.00 78.62 114 ALA A N 1
ATOM 839 C CA . ALA A 1 114 ? -18.207 -5.624 21.536 1.00 78.62 114 ALA A CA 1
ATOM 840 C C . ALA A 1 114 ? -19.294 -5.204 22.542 1.00 78.62 114 ALA A C 1
ATOM 842 O O . ALA A 1 114 ? -19.656 -6.011 23.399 1.00 78.62 114 ALA A O 1
ATOM 843 N N . LEU A 1 115 ? -19.837 -3.986 22.419 1.00 78.81 115 LEU A N 1
ATOM 844 C CA . LEU A 1 115 ? -20.968 -3.506 23.224 1.00 78.81 115 LEU A CA 1
ATOM 845 C C . LEU A 1 115 ? -22.271 -4.242 22.886 1.00 78.81 115 LEU A C 1
ATOM 847 O O . LEU A 1 115 ? -22.993 -4.645 23.795 1.00 78.81 115 LEU A O 1
ATOM 851 N N . ASP A 1 116 ? -22.519 -4.505 21.600 1.00 79.69 116 ASP A N 1
ATOM 852 C CA . ASP A 1 116 ? -23.698 -5.234 21.107 1.00 79.69 116 ASP A CA 1
ATOM 853 C C . ASP A 1 116 ? -23.719 -6.719 21.531 1.00 79.69 116 ASP A C 1
ATOM 855 O O . ASP A 1 116 ? -24.646 -7.464 21.206 1.00 79.69 116 ASP A O 1
ATOM 859 N N . GLY A 1 117 ? -22.690 -7.191 22.245 1.00 71.75 117 GLY A N 1
ATOM 860 C CA . GLY A 1 117 ? -22.620 -8.554 22.767 1.00 71.75 117 GLY A CA 1
ATOM 861 C C . GLY A 1 117 ? -22.466 -9.620 21.680 1.00 71.75 117 GLY A C 1
ATOM 862 O O . GLY A 1 117 ? -22.719 -10.805 21.931 1.00 71.75 117 GLY A O 1
ATOM 863 N N . THR A 1 118 ? -22.054 -9.237 20.465 1.00 66.69 118 THR A N 1
ATOM 864 C CA . THR A 1 118 ? -21.787 -10.211 19.403 1.00 66.69 118 THR A CA 1
ATOM 865 C C . THR A 1 118 ? -20.675 -11.167 19.836 1.00 66.69 118 THR A C 1
ATOM 867 O O . THR A 1 118 ? -19.658 -10.771 20.407 1.00 66.69 118 THR A O 1
ATOM 870 N N . ARG A 1 119 ? -20.866 -12.475 19.596 1.00 56.28 119 ARG A N 1
ATOM 871 C CA . ARG A 1 119 ? -19.846 -13.481 19.925 1.00 56.28 119 ARG A CA 1
ATOM 872 C C . ARG A 1 119 ? -18.538 -13.104 19.223 1.00 56.28 119 ARG A C 1
ATOM 874 O O . ARG A 1 119 ? -18.524 -12.924 18.011 1.00 56.28 119 ARG A O 1
ATOM 881 N N . TRP A 1 120 ? -17.445 -13.082 19.980 1.00 54.47 120 TRP A N 1
ATOM 882 C CA . TRP A 1 120 ? -16.049 -12.784 19.619 1.00 54.47 120 TRP A CA 1
ATOM 883 C C . TRP A 1 120 ? -15.548 -13.425 18.312 1.00 54.47 120 TRP A C 1
ATOM 885 O O . TRP A 1 120 ? -14.583 -12.944 17.724 1.00 54.47 120 TRP A O 1
ATOM 895 N N . TYR A 1 121 ? -16.201 -14.482 17.823 1.00 55.09 121 TYR A N 1
ATOM 896 C CA . TYR A 1 121 ? -15.907 -15.079 16.520 1.00 55.09 121 TYR A CA 1
ATOM 897 C C . TYR A 1 121 ? -16.391 -14.224 15.331 1.00 55.09 121 TYR A C 1
ATOM 899 O O . TYR A 1 121 ? -15.705 -14.168 14.319 1.00 55.09 121 TYR A O 1
ATOM 907 N N . ALA A 1 122 ? -17.518 -13.514 15.460 1.00 54.59 122 ALA A N 1
ATOM 908 C CA . ALA A 1 122 ? -18.049 -12.626 14.420 1.00 54.59 122 ALA A CA 1
ATOM 909 C C . ALA A 1 122 ? -17.222 -11.335 14.276 1.00 54.59 122 ALA A C 1
ATOM 911 O O . ALA A 1 122 ? -17.034 -10.842 13.165 1.00 54.59 122 ALA A O 1
ATOM 912 N N . ALA A 1 123 ? -16.656 -10.840 15.382 1.00 54.81 123 ALA A N 1
ATOM 913 C CA . ALA A 1 123 ? -15.810 -9.647 15.397 1.00 54.81 123 ALA A CA 1
ATOM 914 C C . ALA A 1 123 ? -14.455 -9.835 14.683 1.00 54.81 123 ALA A C 1
ATOM 916 O O . ALA A 1 123 ? -13.843 -8.854 14.281 1.00 54.81 123 ALA A O 1
ATOM 917 N N . ARG A 1 124 ? -13.987 -11.081 14.505 1.00 52.44 124 ARG A N 1
ATOM 918 C CA . ARG A 1 124 ? -12.701 -11.408 13.855 1.00 52.44 124 ARG A CA 1
ATOM 919 C C . ARG A 1 124 ? -12.798 -11.546 12.327 1.00 52.44 124 ARG A C 1
ATOM 921 O O . ARG A 1 124 ? -11.779 -11.727 11.670 1.00 52.44 124 ARG A O 1
ATOM 928 N N . SER A 1 125 ? -14.015 -11.514 11.785 1.00 53.56 125 SER A N 1
ATOM 929 C CA . SER A 1 125 ? -14.317 -11.671 10.352 1.00 53.56 125 SER A CA 1
ATOM 930 C C . SER A 1 125 ? -14.474 -10.345 9.587 1.00 53.56 125 SER A C 1
ATOM 932 O O . SER A 1 125 ? -14.715 -10.387 8.381 1.00 53.56 125 SER A O 1
ATOM 934 N N . CYS A 1 126 ? -14.336 -9.202 10.267 1.00 45.03 126 CYS A N 1
ATOM 935 C CA . CYS A 1 126 ? -14.190 -7.867 9.672 1.00 45.03 126 CYS A CA 1
ATOM 936 C C . CYS A 1 126 ? -12.716 -7.456 9.681 1.00 45.03 126 CYS A C 1
ATOM 938 O O . CYS A 1 126 ? -12.300 -6.799 8.703 1.00 45.03 126 CYS A O 1
#

Radius of gyration: 24.84 Å; chains: 1; bounding box: 52×26×67 Å

Secondary structure (DSSP, 8-state):
--HHHHHHHHHHHHHHHHHHHHHS-GGGG--HHHHHHHHHHHHHHHHHHS-HHHHHHHHHHHHHHHH------HHHHHHHHHHHHHHHHTHHHHHHHHGGG---HHHHHHHHHHHTT--TTTGGG-